Protein AF-A0A2N2TW89-F1 (afdb_monomer_lite)

Secondary structure (DSSP, 8-state):
--HHHHHHHHHHHHHHHHHHSPPP--TTGGGGGS--HHHHHHHHHHTT---------HHHHHHHHHHHHHHT--HHHHHHHHHHHHHT-

Structure (mmCIF, N/CA/C/O backbone):
data_AF-A0A2N2TW89-F1
#
_entry.id   AF-A0A2N2TW89-F1
#
loop_
_atom_site.group_PDB
_atom_site.id
_atom_site.type_symbol
_atom_site.label_atom_id
_atom_site.label_alt_id
_atom_site.label_comp_id
_atom_site.label_asym_id
_atom_site.label_entity_id
_atom_site.label_seq_id
_atom_site.pdbx_PDB_ins_code
_atom_site.Cartn_x
_atom_site.Cartn_y
_atom_site.Cartn_z
_atom_site.occupancy
_atom_site.B_iso_or_equiv
_atom_site.auth_seq_id
_atom_site.auth_comp_id
_atom_site.auth_asym_id
_atom_site.auth_atom_id
_atom_site.pdbx_PDB_model_num
ATOM 1 N N . MET A 1 1 ? -8.108 1.452 69.341 1.00 60.66 1 MET A N 1
ATOM 2 C CA . MET A 1 1 ? -7.313 2.471 68.613 1.00 60.66 1 MET A CA 1
ATOM 3 C C . MET A 1 1 ? -8.020 3.812 68.704 1.00 60.66 1 MET A C 1
ATOM 5 O O . MET A 1 1 ? -9.247 3.822 68.689 1.00 60.66 1 MET A O 1
ATOM 9 N N . LYS A 1 2 ? -7.289 4.924 68.836 1.00 86.31 2 LYS A N 1
ATOM 10 C CA . LYS A 1 2 ? -7.897 6.261 68.929 1.00 86.31 2 LYS A CA 1
ATOM 11 C C . LYS A 1 2 ? -8.342 6.723 67.534 1.00 86.31 2 LYS A C 1
ATOM 13 O O . LYS A 1 2 ? -7.714 6.371 66.538 1.00 86.31 2 LYS A O 1
ATOM 18 N N . LYS A 1 3 ? -9.420 7.513 67.444 1.00 80.19 3 LYS A N 1
ATOM 19 C CA . LYS A 1 3 ? -9.952 8.023 66.157 1.00 80.19 3 LYS A CA 1
ATOM 20 C C . LYS A 1 3 ? -8.896 8.787 65.348 1.00 80.19 3 LYS A C 1
ATOM 22 O O . LYS A 1 3 ? -8.830 8.639 64.134 1.00 80.19 3 LYS A O 1
ATOM 27 N N . THR A 1 4 ? -8.016 9.505 66.037 1.00 83.50 4 THR A N 1
ATOM 28 C CA . THR A 1 4 ? -6.886 10.238 65.452 1.00 83.50 4 THR A CA 1
ATOM 29 C C . THR A 1 4 ? -5.894 9.334 64.722 1.00 83.50 4 THR A C 1
ATOM 31 O O . THR A 1 4 ? -5.328 9.724 63.706 1.00 83.50 4 THR A O 1
ATOM 34 N N . ASP A 1 5 ? -5.690 8.112 65.214 1.00 84.12 5 ASP A N 1
ATOM 35 C CA . ASP A 1 5 ? -4.741 7.169 64.615 1.00 84.12 5 ASP A CA 1
ATOM 36 C C . ASP A 1 5 ? -5.308 6.593 63.315 1.00 84.12 5 ASP A C 1
ATOM 38 O O . ASP A 1 5 ? -4.585 6.422 62.334 1.00 84.12 5 ASP A O 1
ATOM 42 N N . LEU A 1 6 ? -6.627 6.374 63.269 1.00 87.06 6 LEU A N 1
ATOM 43 C CA . LEU A 1 6 ? -7.328 5.958 62.054 1.00 87.06 6 LEU A CA 1
ATOM 44 C C . LEU A 1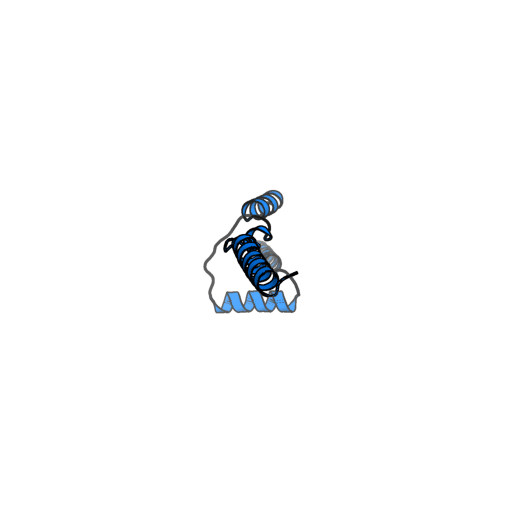 6 ? -7.228 7.006 60.942 1.00 87.06 6 LEU A C 1
ATOM 46 O O . LEU A 1 6 ? -7.060 6.642 59.780 1.00 87.06 6 LEU A O 1
ATOM 50 N N . GLU A 1 7 ? -7.316 8.292 61.273 1.00 88.50 7 GLU A N 1
ATOM 51 C CA . GLU A 1 7 ? -7.203 9.369 60.284 1.00 88.50 7 GLU A CA 1
ATOM 52 C C . GLU A 1 7 ? -5.782 9.503 59.733 1.00 88.50 7 GLU A C 1
ATOM 54 O O . GLU A 1 7 ? -5.605 9.603 58.518 1.00 88.50 7 GLU A O 1
ATOM 59 N N . LYS A 1 8 ? -4.761 9.374 60.589 1.00 86.88 8 LYS A N 1
ATOM 60 C CA . LYS A 1 8 ? -3.356 9.331 60.153 1.00 86.88 8 LYS A CA 1
ATOM 61 C C . LYS A 1 8 ? -3.088 8.161 59.206 1.00 86.88 8 LYS A C 1
ATOM 63 O O . LYS A 1 8 ? -2.468 8.338 58.158 1.00 86.88 8 LYS A O 1
ATOM 68 N N . LEU A 1 9 ? -3.604 6.974 59.531 1.00 88.81 9 LEU A N 1
ATOM 69 C CA . LEU A 1 9 ? -3.470 5.787 58.682 1.00 88.81 9 LEU A CA 1
ATOM 70 C C . LEU A 1 9 ? -4.187 5.946 57.334 1.00 88.81 9 LEU A C 1
ATOM 72 O O . LEU A 1 9 ? -3.699 5.449 56.319 1.00 88.81 9 LEU A O 1
ATOM 76 N N . LYS A 1 10 ? -5.328 6.646 57.295 1.00 87.00 10 LYS A N 1
ATOM 77 C CA . LYS A 1 10 ? -6.016 6.970 56.036 1.00 87.00 10 LYS A CA 1
ATOM 78 C C . LYS A 1 10 ? -5.187 7.923 55.175 1.00 87.00 10 LYS A C 1
ATOM 80 O O . LYS A 1 10 ? -5.032 7.651 53.988 1.00 87.00 10 LYS A O 1
ATOM 85 N N . GLY A 1 11 ? -4.614 8.971 55.771 1.00 87.25 11 GLY A N 1
ATOM 86 C CA . GLY A 1 11 ? -3.726 9.901 55.068 1.00 87.25 11 GLY A CA 1
ATOM 87 C C . GLY A 1 11 ? -2.521 9.191 54.446 1.00 87.25 11 GLY A C 1
ATOM 88 O O . GLY A 1 11 ? -2.264 9.335 53.254 1.00 87.25 11 GLY A O 1
ATOM 89 N N . LEU A 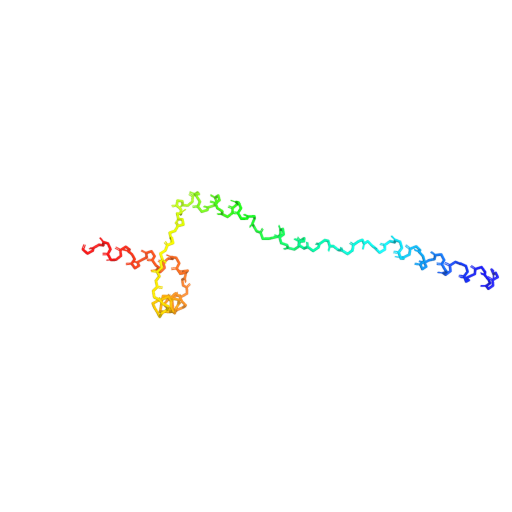1 12 ? -1.861 8.322 55.217 1.00 88.12 12 LEU A N 1
ATOM 90 C CA . LEU A 1 12 ? -0.735 7.507 54.744 1.00 88.12 12 LEU A CA 1
ATOM 91 C C . LEU A 1 12 ? -1.112 6.580 53.576 1.00 88.12 12 LEU A C 1
ATOM 93 O O . LEU A 1 12 ? -0.333 6.420 52.638 1.00 88.12 12 LEU A O 1
ATOM 97 N N . LYS A 1 13 ? -2.314 5.987 53.589 1.00 86.50 13 LYS A N 1
ATOM 98 C CA . LYS A 1 13 ? -2.792 5.145 52.476 1.00 86.50 13 LYS A CA 1
ATOM 99 C C . LYS A 1 13 ? -3.032 5.939 51.195 1.00 86.50 13 LYS A C 1
ATOM 101 O O . LYS A 1 13 ? -2.773 5.417 50.114 1.00 86.50 13 LYS A O 1
ATOM 106 N N . ILE A 1 14 ? -3.548 7.161 51.302 1.00 85.94 14 ILE A N 1
ATOM 107 C CA . ILE A 1 14 ? -3.791 8.026 50.141 1.00 85.94 14 ILE A CA 1
ATOM 108 C C . ILE A 1 14 ? -2.455 8.449 49.526 1.00 85.94 14 ILE A C 1
ATOM 110 O O . ILE A 1 14 ? -2.258 8.263 48.329 1.00 85.94 14 ILE A O 1
ATOM 114 N N . ASP A 1 15 ? -1.513 8.913 50.349 1.00 84.88 15 ASP A N 1
ATOM 115 C CA . ASP A 1 15 ? -0.176 9.320 49.903 1.00 84.88 15 ASP A CA 1
ATOM 116 C C . ASP A 1 15 ? 0.592 8.157 49.246 1.00 84.88 15 ASP A C 1
ATOM 118 O O . ASP A 1 15 ? 1.175 8.301 48.171 1.00 84.88 15 ASP A O 1
ATOM 122 N N . SER A 1 16 ? 0.502 6.955 49.826 1.00 83.12 16 SER A N 1
ATOM 123 C CA . SER A 1 16 ? 1.079 5.741 49.239 1.00 83.12 16 SER A CA 1
ATOM 124 C C . SER A 1 16 ? 0.474 5.402 47.870 1.00 83.12 16 SER A C 1
ATOM 126 O O . SER A 1 16 ? 1.218 5.086 46.942 1.00 83.12 16 SER A O 1
ATOM 128 N N . ARG A 1 17 ? -0.853 5.525 47.705 1.00 79.44 17 ARG A N 1
ATOM 129 C CA . ARG A 1 17 ? -1.525 5.307 46.411 1.00 79.44 17 ARG A CA 1
ATOM 130 C C . ARG A 1 17 ? -1.140 6.350 45.368 1.00 79.44 17 ARG A C 1
ATOM 132 O O . ARG A 1 17 ? -0.966 5.991 44.211 1.00 79.44 17 ARG A O 1
ATOM 139 N N . MET A 1 18 ? -0.985 7.612 45.762 1.00 78.38 18 MET A N 1
ATOM 140 C CA . MET A 1 18 ? -0.562 8.677 44.848 1.00 78.38 18 MET A CA 1
ATOM 141 C C . MET A 1 18 ? 0.878 8.475 44.369 1.00 78.38 18 MET A C 1
ATOM 143 O O . MET A 1 18 ? 1.160 8.683 43.195 1.00 78.38 18 MET A O 1
ATOM 147 N N . LYS A 1 19 ? 1.776 8.002 45.241 1.00 74.62 19 LYS A N 1
ATOM 148 C CA . LYS A 1 19 ? 3.166 7.671 44.880 1.00 74.62 19 LYS A CA 1
ATOM 149 C C . LYS A 1 19 ? 3.284 6.403 44.027 1.00 74.62 19 LYS A C 1
ATOM 151 O O . LYS A 1 19 ? 4.210 6.293 43.232 1.00 74.62 19 LYS A O 1
ATOM 156 N N . GLN A 1 20 ? 2.361 5.452 44.193 1.00 67.62 20 GLN A N 1
ATOM 157 C CA . GLN A 1 20 ? 2.286 4.215 43.402 1.00 67.62 20 GLN A CA 1
ATOM 158 C C . GLN A 1 20 ? 1.497 4.348 42.098 1.00 67.62 20 GLN A C 1
ATOM 160 O O . GLN A 1 20 ? 1.502 3.405 41.305 1.00 67.62 20 GLN A O 1
ATOM 165 N N . ALA A 1 21 ? 0.820 5.474 41.857 1.00 63.59 21 ALA A N 1
ATOM 166 C CA . ALA A 1 21 ? 0.226 5.762 40.562 1.00 63.59 21 ALA A CA 1
ATOM 167 C C . ALA A 1 21 ? 1.368 5.918 39.548 1.00 63.59 21 ALA A C 1
ATOM 169 O O . ALA A 1 21 ? 1.945 6.992 39.384 1.00 63.59 21 ALA A O 1
ATOM 170 N N . GLY A 1 22 ? 1.754 4.788 38.950 1.00 63.00 22 GLY A N 1
ATOM 171 C CA . GLY A 1 22 ? 2.833 4.688 37.986 1.00 63.00 22 GLY A CA 1
ATOM 172 C C . GLY A 1 22 ? 2.661 5.718 36.880 1.00 63.00 22 GLY A C 1
ATOM 173 O O . GLY A 1 22 ? 1.542 6.081 36.515 1.00 63.00 22 GLY A O 1
ATOM 174 N N . THR A 1 23 ? 3.788 6.197 36.365 1.00 65.00 23 THR A N 1
ATOM 175 C CA . THR A 1 23 ? 3.834 7.144 35.256 1.00 65.00 23 THR A CA 1
ATOM 176 C C . THR A 1 23 ? 2.880 6.662 34.156 1.0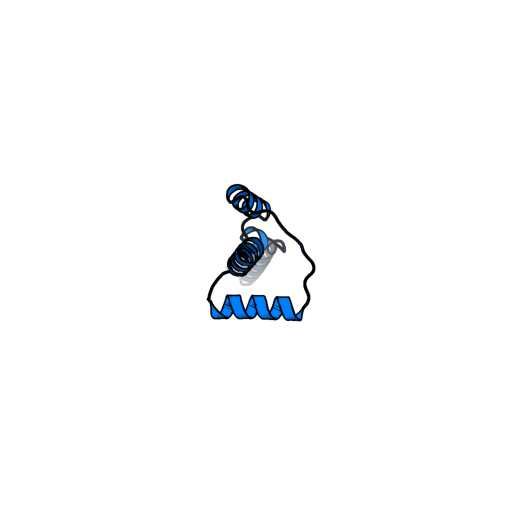0 65.00 23 THR A C 1
ATOM 178 O O . THR A 1 23 ? 3.057 5.533 33.686 1.00 65.00 23 THR A O 1
ATOM 181 N N . PRO A 1 24 ? 1.855 7.446 33.763 1.00 66.00 24 PRO A N 1
ATOM 182 C CA . PRO A 1 24 ? 0.948 7.036 32.701 1.00 66.00 24 PRO A CA 1
ATOM 183 C C . PRO A 1 24 ? 1.786 6.680 31.474 1.00 66.00 24 PRO A C 1
ATOM 185 O O . PRO A 1 24 ? 2.730 7.399 31.131 1.00 66.00 24 PRO A O 1
ATOM 188 N N . GLY A 1 25 ? 1.500 5.509 30.897 1.00 61.69 25 GLY A N 1
ATOM 189 C CA . GLY A 1 25 ? 2.312 4.893 29.853 1.00 61.69 25 GLY A CA 1
ATOM 190 C C . GLY A 1 25 ? 2.733 5.906 28.792 1.00 61.69 25 GLY A C 1
ATOM 191 O O . GLY A 1 25 ? 1.924 6.708 28.325 1.00 61.69 25 GLY A O 1
ATOM 192 N N . ARG A 1 26 ? 4.024 5.891 28.440 1.00 62.56 26 ARG A N 1
ATOM 193 C CA . ARG A 1 26 ? 4.607 6.832 27.478 1.00 62.56 26 ARG A CA 1
ATOM 194 C C . ARG A 1 26 ? 3.783 6.816 26.189 1.00 62.56 26 ARG A C 1
ATOM 196 O O . ARG A 1 26 ? 3.530 5.752 25.620 1.00 62.56 26 ARG A O 1
ATOM 203 N N . PHE A 1 27 ? 3.387 8.002 25.737 1.00 62.28 27 PHE A N 1
ATOM 204 C CA . PHE A 1 27 ? 2.706 8.201 24.462 1.00 62.28 27 PHE A CA 1
ATOM 205 C C . PHE A 1 27 ? 3.495 7.473 23.355 1.00 62.28 27 PHE A C 1
ATOM 207 O O . PHE A 1 27 ? 4.686 7.728 23.181 1.00 62.28 27 PHE A O 1
ATOM 214 N N . GLY A 1 28 ? 2.868 6.510 22.669 1.00 60.22 28 GLY A N 1
ATOM 215 C CA . GLY A 1 28 ? 3.506 5.709 21.613 1.00 60.22 28 GLY A CA 1
ATOM 216 C C . GLY A 1 28 ? 3.867 4.257 21.960 1.00 60.22 28 GLY A C 1
ATOM 217 O O . GLY A 1 28 ? 4.280 3.530 21.063 1.00 60.22 28 GLY A O 1
ATOM 218 N N . ALA A 1 29 ? 3.658 3.774 23.191 1.00 59.31 29 ALA A N 1
ATOM 219 C CA . ALA A 1 29 ? 3.878 2.353 23.517 1.00 59.31 29 ALA A CA 1
ATOM 220 C C . ALA A 1 29 ? 2.991 1.396 22.685 1.00 59.31 29 ALA A C 1
ATOM 222 O O . ALA A 1 29 ? 3.419 0.303 22.325 1.00 59.31 29 ALA A O 1
ATOM 223 N N . ALA A 1 30 ? 1.795 1.844 22.291 1.00 56.50 30 ALA A N 1
ATOM 224 C CA . ALA A 1 30 ? 0.911 1.112 21.381 1.00 56.50 30 ALA A CA 1
ATOM 225 C C . ALA A 1 30 ? 1.393 1.096 19.913 1.00 56.50 30 ALA A C 1
ATOM 227 O O . ALA A 1 30 ? 0.883 0.315 19.122 1.00 56.50 30 ALA A O 1
ATOM 228 N N . ALA A 1 31 ? 2.379 1.917 19.530 1.00 55.38 31 ALA A N 1
ATOM 229 C CA . ALA A 1 31 ? 2.966 1.886 18.185 1.00 55.38 31 ALA A CA 1
ATOM 230 C C . ALA A 1 31 ? 4.030 0.782 18.022 1.00 55.38 31 ALA A C 1
ATOM 232 O O . ALA A 1 31 ? 4.463 0.513 16.905 1.00 55.38 31 ALA A O 1
ATOM 233 N N . ALA A 1 32 ? 4.445 0.136 19.118 1.00 53.91 32 ALA A N 1
ATOM 234 C CA . ALA A 1 32 ? 5.397 -0.975 19.103 1.00 53.91 32 ALA A CA 1
ATOM 235 C C . ALA A 1 32 ? 4.749 -2.340 18.785 1.00 53.91 32 ALA A C 1
ATOM 237 O O . ALA A 1 32 ? 5.471 -3.312 18.591 1.00 53.91 32 ALA A O 1
ATOM 238 N N . SER A 1 33 ? 3.413 -2.429 18.724 1.00 54.41 33 SER A N 1
ATOM 239 C CA . SER A 1 33 ? 2.685 -3.650 18.335 1.00 54.41 33 SER A CA 1
ATOM 240 C C . SER A 1 33 ? 2.415 -3.752 16.829 1.00 54.41 33 SER A C 1
ATOM 242 O O . SER A 1 33 ? 1.989 -4.802 16.350 1.00 54.41 33 SER A O 1
ATOM 244 N N . ALA A 1 34 ? 2.683 -2.690 16.065 1.00 60.06 34 ALA A N 1
ATOM 245 C CA . ALA A 1 34 ? 2.751 -2.771 14.616 1.00 60.06 34 ALA A CA 1
ATOM 246 C C . ALA A 1 34 ? 4.115 -3.361 14.242 1.00 60.06 34 ALA A C 1
ATOM 248 O O . ALA A 1 34 ? 5.140 -2.811 14.648 1.00 60.06 34 ALA A O 1
ATOM 249 N N . VAL A 1 35 ? 4.120 -4.468 13.486 1.00 61.22 35 VAL A N 1
ATOM 250 C CA . VAL A 1 35 ? 5.317 -5.057 12.857 1.00 61.22 35 VAL A CA 1
ATOM 251 C C . VAL A 1 35 ? 6.249 -3.928 12.441 1.00 61.22 35 VAL A C 1
ATOM 253 O O . VAL A 1 35 ? 5.845 -3.024 11.702 1.00 61.22 35 VAL A O 1
ATOM 256 N N . GLY A 1 36 ? 7.469 -3.924 12.980 1.00 72.00 36 GLY A N 1
ATOM 257 C CA . GLY A 1 36 ? 8.369 -2.801 12.784 1.00 72.00 36 GLY A CA 1
ATOM 258 C C . GLY A 1 36 ? 8.524 -2.535 11.288 1.00 72.00 36 GLY A C 1
ATOM 259 O O . GLY A 1 36 ? 8.762 -3.460 10.516 1.00 72.00 36 GLY A O 1
ATOM 260 N N . ARG A 1 37 ? 8.442 -1.272 10.850 1.00 76.56 37 ARG A N 1
ATOM 261 C CA . ARG A 1 37 ? 8.624 -0.870 9.431 1.00 76.56 37 ARG A CA 1
ATOM 262 C C . ARG A 1 37 ? 9.890 -1.454 8.777 1.00 76.56 37 ARG A C 1
ATOM 264 O O . ARG A 1 37 ? 10.043 -1.439 7.559 1.00 76.56 37 ARG A O 1
ATOM 271 N N . ARG A 1 38 ? 10.857 -1.899 9.582 1.00 77.25 38 ARG A N 1
ATOM 272 C CA . ARG A 1 38 ? 12.042 -2.644 9.146 1.00 77.25 38 ARG A CA 1
ATOM 273 C C . ARG A 1 38 ? 11.716 -4.093 8.773 1.00 77.25 38 ARG A C 1
ATOM 275 O O . ARG A 1 38 ? 12.067 -4.496 7.675 1.00 77.25 38 ARG A O 1
ATOM 282 N N . GLU A 1 39 ? 11.018 -4.817 9.639 1.00 77.44 39 GLU A N 1
ATOM 283 C CA . GLU A 1 39 ? 10.592 -6.202 9.412 1.00 77.44 39 GLU A CA 1
ATOM 284 C C . GLU A 1 39 ? 9.651 -6.307 8.209 1.00 77.44 39 GLU A C 1
ATOM 286 O O . GLU A 1 39 ? 9.770 -7.231 7.412 1.00 77.44 39 GLU A O 1
ATOM 291 N N . GLN A 1 40 ? 8.762 -5.327 8.019 1.00 76.00 40 GLN A N 1
ATOM 292 C CA . GLN A 1 40 ? 7.896 -5.273 6.839 1.00 76.00 40 GLN A CA 1
ATOM 293 C C . GLN A 1 40 ? 8.706 -5.141 5.540 1.00 76.00 40 GLN A C 1
ATOM 295 O O . GLN A 1 40 ? 8.512 -5.9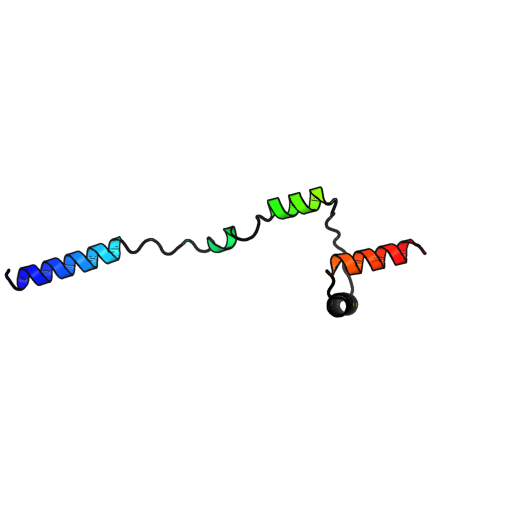21 4.614 1.00 76.00 40 GLN A O 1
ATOM 300 N N . ARG A 1 41 ? 9.685 -4.227 5.503 1.00 76.56 41 ARG A N 1
ATOM 301 C CA . ARG A 1 41 ? 10.582 -4.071 4.346 1.00 76.56 41 ARG A CA 1
ATOM 302 C C . ARG A 1 41 ? 11.459 -5.298 4.109 1.00 76.56 41 ARG A C 1
ATOM 304 O O . ARG A 1 41 ? 11.812 -5.576 2.971 1.00 76.56 41 ARG A O 1
ATOM 311 N N . GLU A 1 42 ? 11.851 -6.008 5.161 1.00 79.06 42 GLU A N 1
ATOM 312 C CA . GLU A 1 42 ? 12.637 -7.238 5.040 1.00 79.06 42 GLU A CA 1
ATOM 313 C C . GLU A 1 42 ? 11.806 -8.377 4.439 1.00 79.06 42 GLU A C 1
ATOM 315 O O . GLU A 1 42 ? 12.277 -9.053 3.527 1.00 79.06 42 GLU A O 1
ATOM 320 N N . ARG A 1 43 ? 10.538 -8.513 4.850 1.00 78.12 43 ARG A N 1
ATOM 321 C CA . ARG A 1 43 ? 9.577 -9.436 4.224 1.00 78.12 43 ARG A CA 1
ATOM 322 C C . ARG A 1 43 ? 9.326 -9.084 2.760 1.00 78.12 43 ARG A C 1
ATOM 324 O O . ARG A 1 43 ? 9.373 -9.963 1.910 1.00 78.12 43 ARG A O 1
ATOM 331 N N . GLU A 1 44 ? 9.120 -7.807 2.450 1.00 82.31 44 GLU A N 1
ATOM 332 C CA . GLU A 1 44 ? 8.938 -7.340 1.070 1.00 82.31 44 GLU A CA 1
ATOM 333 C C . GLU A 1 44 ? 10.173 -7.624 0.205 1.00 82.31 44 GLU A C 1
ATOM 335 O O . GLU A 1 44 ? 10.036 -8.125 -0.908 1.00 82.31 44 GLU A O 1
ATOM 340 N N . ARG A 1 45 ? 11.385 -7.397 0.733 1.00 75.62 45 ARG A N 1
ATOM 341 C CA . ARG A 1 45 ? 12.637 -7.749 0.044 1.00 75.62 45 ARG A CA 1
ATOM 342 C C . ARG A 1 45 ? 12.787 -9.249 -0.168 1.00 75.62 45 ARG A C 1
ATOM 344 O O . ARG A 1 45 ? 13.216 -9.648 -1.245 1.00 75.62 45 ARG A O 1
ATOM 351 N N . ALA A 1 46 ? 12.430 -10.070 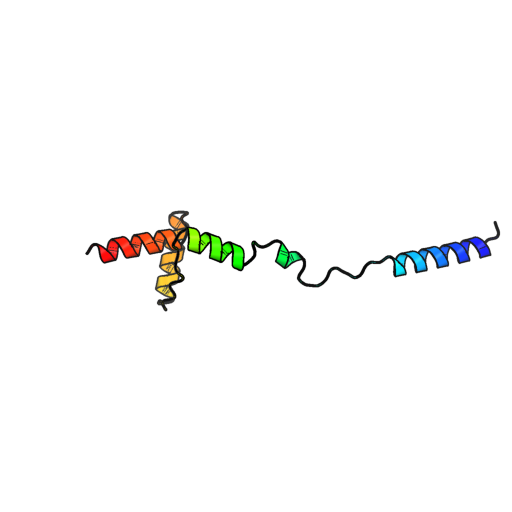0.820 1.00 78.69 46 ALA A N 1
ATOM 352 C CA . ALA A 1 46 ? 12.437 -11.525 0.676 1.00 78.69 46 ALA A CA 1
ATOM 353 C C . ALA A 1 46 ? 11.467 -11.993 -0.423 1.00 78.69 46 ALA A C 1
ATOM 355 O O . ALA A 1 46 ? 11.745 -12.964 -1.119 1.00 78.69 46 ALA A O 1
ATOM 356 N N . LEU A 1 47 ? 10.366 -11.262 -0.620 1.00 79.31 47 LEU A N 1
ATOM 357 C CA . LEU A 1 47 ? 9.394 -11.479 -1.693 1.00 79.31 47 LEU A CA 1
ATOM 358 C C . LEU A 1 47 ? 9.788 -10.813 -3.029 1.00 79.31 47 LEU A C 1
ATOM 360 O O . LEU A 1 47 ? 9.030 -10.895 -3.992 1.00 79.31 47 LEU A O 1
ATOM 364 N N . GLY A 1 48 ? 10.945 -10.143 -3.106 1.00 86.06 48 GLY A N 1
ATOM 365 C CA . GLY A 1 48 ? 11.406 -9.437 -4.307 1.00 86.06 48 GLY A CA 1
ATOM 366 C C . GLY A 1 48 ? 10.580 -8.197 -4.673 1.00 86.06 48 GLY A C 1
ATOM 367 O O . GLY A 1 48 ? 10.682 -7.703 -5.795 1.00 86.06 48 GLY A O 1
ATOM 368 N N . LEU A 1 49 ? 9.755 -7.690 -3.753 1.00 84.38 49 LEU A N 1
ATOM 369 C CA . LEU A 1 49 ? 8.909 -6.524 -3.984 1.00 84.38 49 LEU A CA 1
ATOM 370 C C . LEU A 1 49 ? 9.750 -5.245 -3.940 1.00 84.38 49 LEU A C 1
ATOM 372 O O . LEU A 1 49 ? 10.502 -4.994 -2.995 1.00 84.38 49 LEU A O 1
ATOM 376 N N . VAL A 1 50 ? 9.602 -4.418 -4.974 1.00 85.69 50 VAL A N 1
ATOM 377 C CA . VAL A 1 50 ? 10.273 -3.121 -5.094 1.00 85.69 50 VAL A CA 1
ATOM 378 C C . VAL A 1 50 ? 9.222 -2.017 -4.983 1.00 85.69 50 VAL A C 1
ATOM 380 O O . VAL A 1 50 ? 8.205 -2.084 -5.677 1.00 85.69 50 VAL A O 1
ATOM 383 N N . PRO A 1 51 ? 9.435 -0.983 -4.148 1.00 85.69 51 PRO A N 1
ATOM 384 C CA . PRO A 1 51 ? 8.528 0.154 -4.091 1.00 85.69 51 PRO A CA 1
ATOM 385 C C . PRO A 1 51 ? 8.569 0.916 -5.420 1.00 85.69 51 PRO A C 1
ATOM 387 O O . PRO A 1 51 ? 9.593 1.487 -5.791 1.00 85.69 51 PRO A O 1
ATOM 390 N N . PHE A 1 52 ? 7.441 0.937 -6.126 1.00 85.19 52 PHE A N 1
ATOM 391 C CA . PHE A 1 52 ? 7.299 1.590 -7.423 1.00 85.19 52 PHE A CA 1
ATOM 392 C C . PHE A 1 52 ? 6.298 2.742 -7.319 1.00 85.19 52 PHE A C 1
ATOM 394 O O . PHE A 1 52 ? 5.085 2.537 -7.306 1.00 85.19 52 PHE A O 1
ATOM 401 N N . ALA A 1 53 ? 6.812 3.965 -7.192 1.00 87.69 53 ALA A N 1
ATOM 402 C CA . ALA A 1 53 ? 5.990 5.162 -7.065 1.00 87.69 53 ALA A CA 1
ATOM 403 C C . ALA A 1 53 ? 5.801 5.826 -8.433 1.00 87.69 53 ALA A C 1
ATOM 405 O O . ALA A 1 53 ? 6.742 6.388 -8.993 1.00 87.69 53 ALA A O 1
ATOM 406 N N . VAL A 1 54 ? 4.569 5.803 -8.942 1.00 90.00 54 VAL A N 1
ATOM 407 C CA . VAL A 1 54 ? 4.160 6.534 -10.148 1.00 90.00 54 VAL A CA 1
ATOM 408 C C . VAL A 1 54 ? 2.973 7.420 -9.808 1.00 90.00 54 VAL A C 1
ATOM 410 O O . VAL A 1 54 ? 2.082 7.026 -9.055 1.00 90.00 54 VAL A O 1
ATOM 413 N N . LYS A 1 55 ? 2.969 8.638 -10.350 1.00 94.50 55 LYS A N 1
ATOM 414 C CA . LYS A 1 55 ? 1.819 9.536 -10.248 1.00 94.50 55 LYS A CA 1
ATOM 415 C C . LYS A 1 55 ? 0.778 9.100 -11.272 1.00 94.50 55 LYS A C 1
ATOM 417 O O . LYS A 1 55 ? 1.071 9.069 -12.462 1.00 94.50 55 LYS A O 1
ATOM 422 N N . LEU A 1 56 ? -0.411 8.769 -10.791 1.00 92.12 56 LEU A N 1
ATOM 423 C CA . LEU A 1 56 ? -1.562 8.407 -11.607 1.00 92.12 56 LEU A CA 1
ATOM 424 C C . LEU A 1 56 ? -2.659 9.450 -11.423 1.00 92.12 56 LEU A C 1
ATOM 426 O O . LEU A 1 56 ? -2.689 10.155 -10.411 1.00 92.12 56 LEU A O 1
ATOM 430 N N . ASP A 1 57 ? -3.552 9.521 -12.401 1.00 95.56 57 ASP A N 1
ATOM 431 C CA . ASP A 1 57 ? -4.766 10.316 -12.289 1.00 95.56 57 ASP A CA 1
ATOM 432 C C . ASP A 1 57 ? -5.652 9.827 -11.123 1.00 95.56 57 ASP A C 1
ATOM 434 O O . ASP A 1 57 ? -5.699 8.632 -10.811 1.00 95.56 57 ASP A O 1
ATOM 438 N N . GLY A 1 58 ? -6.343 10.757 -10.458 1.00 94.94 58 GLY A N 1
ATOM 439 C CA . GLY A 1 58 ? -7.162 10.457 -9.283 1.00 94.94 58 GLY A CA 1
ATOM 440 C C . GLY A 1 58 ? -8.356 9.549 -9.584 1.00 94.94 58 GLY A C 1
ATOM 441 O O . GLY A 1 58 ? -8.656 8.653 -8.791 1.00 94.94 58 GLY A O 1
ATOM 442 N N . GLU A 1 59 ? -9.001 9.725 -10.738 1.00 96.56 59 GLU A N 1
ATOM 443 C CA . GLU A 1 59 ? -10.121 8.886 -11.168 1.00 96.56 59 GLU A CA 1
ATOM 444 C C . GLU A 1 59 ? -9.642 7.473 -11.496 1.00 96.56 59 GLU A C 1
ATOM 446 O O . GLU A 1 59 ? -10.283 6.490 -11.119 1.00 96.56 59 GLU A O 1
ATOM 451 N N . LEU A 1 60 ? -8.466 7.353 -12.120 1.00 94.88 60 LEU A N 1
ATOM 452 C CA . LEU A 1 60 ? -7.854 6.055 -12.403 1.00 94.88 60 LEU A CA 1
ATOM 453 C C . LEU A 1 60 ? -7.553 5.283 -11.110 1.00 94.88 60 LEU A C 1
ATOM 455 O O . LEU A 1 60 ? -7.833 4.088 -11.018 1.00 94.88 60 LEU A O 1
ATOM 459 N N . VAL A 1 61 ? -7.034 5.957 -10.079 1.00 95.06 61 VAL A N 1
ATOM 460 C CA . VAL A 1 61 ? -6.803 5.331 -8.767 1.00 95.06 61 VAL A CA 1
ATOM 461 C C . VAL A 1 61 ? -8.119 4.876 -8.130 1.00 95.06 61 VAL A C 1
ATOM 463 O O . VAL A 1 61 ? -8.164 3.795 -7.538 1.00 95.06 61 VAL A O 1
ATOM 466 N N . ALA A 1 62 ? -9.196 5.657 -8.261 1.00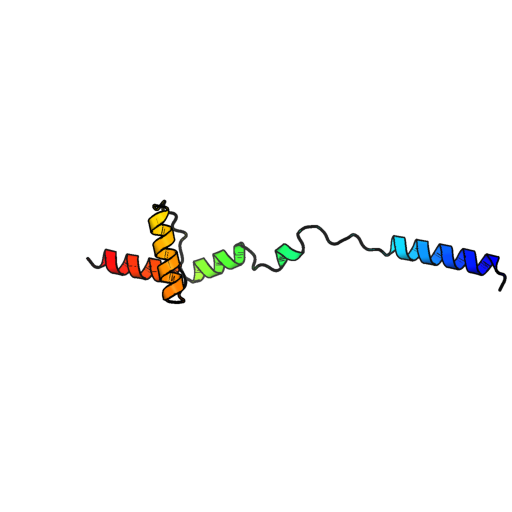 96.56 62 ALA A N 1
ATOM 467 C CA . ALA A 1 62 ? -10.513 5.268 -7.763 1.00 96.56 62 ALA A CA 1
ATOM 468 C C . ALA A 1 62 ? -11.040 4.008 -8.470 1.00 96.56 62 ALA A C 1
ATOM 470 O O . ALA A 1 62 ? -11.488 3.076 -7.802 1.00 96.56 62 ALA A O 1
ATOM 471 N N . GLN A 1 63 ? -10.899 3.925 -9.795 1.00 95.69 63 GLN A N 1
ATOM 472 C CA . GLN A 1 63 ? -11.287 2.743 -10.571 1.00 95.69 63 GLN A CA 1
ATOM 473 C C . GLN A 1 63 ? -10.475 1.498 -10.190 1.00 95.69 63 GLN A C 1
ATOM 475 O O . GLN A 1 63 ? -11.039 0.413 -10.047 1.00 95.69 63 GLN A O 1
ATOM 480 N N . LEU A 1 64 ? -9.160 1.635 -9.984 1.00 95.19 64 LEU A N 1
ATOM 481 C CA . LEU A 1 64 ? -8.308 0.525 -9.541 1.00 95.19 64 LEU A CA 1
ATOM 482 C C . LEU A 1 64 ? -8.724 0.003 -8.162 1.00 95.19 64 LEU A C 1
ATOM 484 O O . LEU A 1 64 ? -8.773 -1.209 -7.956 1.00 95.19 64 LEU A O 1
ATOM 488 N N . ARG A 1 65 ? -9.064 0.906 -7.234 1.00 95.38 65 ARG A N 1
ATOM 489 C CA . ARG A 1 65 ? -9.569 0.539 -5.903 1.00 95.38 65 ARG A CA 1
ATOM 490 C C . ARG A 1 65 ? -10.913 -0.167 -5.984 1.00 95.38 65 ARG A C 1
ATOM 492 O O . ARG A 1 65 ? -11.047 -1.228 -5.388 1.00 95.38 65 ARG A O 1
ATOM 499 N N . GLN A 1 66 ? -11.859 0.373 -6.753 1.00 96.62 66 GLN A N 1
ATOM 500 C CA . GLN A 1 66 ? -13.164 -0.256 -6.952 1.00 96.62 66 GLN A CA 1
ATOM 501 C C . GLN A 1 66 ? -13.000 -1.674 -7.503 1.00 96.62 66 GLN A C 1
ATOM 503 O O . GLN A 1 66 ? -13.539 -2.623 -6.951 1.00 96.62 66 GLN A O 1
ATOM 508 N N . ARG A 1 67 ? -12.155 -1.838 -8.523 1.00 95.94 67 ARG A N 1
ATOM 509 C CA . ARG A 1 67 ? -11.881 -3.140 -9.132 1.00 95.94 67 ARG A CA 1
ATOM 510 C C . ARG A 1 67 ? -11.225 -4.132 -8.170 1.00 95.94 67 ARG A C 1
ATOM 512 O O . ARG A 1 67 ? -11.484 -5.327 -8.280 1.00 95.94 67 ARG A O 1
ATOM 519 N N . ALA A 1 68 ? -10.376 -3.661 -7.258 1.00 96.19 68 ALA A N 1
ATOM 520 C CA . ALA A 1 68 ? -9.813 -4.489 -6.194 1.00 96.19 68 ALA A CA 1
ATOM 521 C C . ALA A 1 68 ? -10.890 -4.925 -5.192 1.00 96.19 68 ALA A C 1
ATOM 523 O O . ALA A 1 68 ? -10.975 -6.107 -4.864 1.00 96.19 68 ALA A O 1
ATOM 524 N N . THR A 1 69 ? -11.773 -4.006 -4.790 1.00 95.69 69 THR A N 1
ATOM 525 C CA . THR A 1 69 ? -12.922 -4.309 -3.926 1.00 95.69 69 THR A CA 1
ATOM 526 C C . THR A 1 69 ? -13.877 -5.312 -4.569 1.00 95.69 69 THR A C 1
ATOM 528 O O . THR A 1 69 ? -14.233 -6.292 -3.923 1.00 95.69 69 THR A O 1
ATOM 531 N N . ASP A 1 70 ? -14.228 -5.127 -5.843 1.00 94.88 70 ASP A N 1
ATOM 532 C CA . ASP A 1 70 ? -15.145 -6.012 -6.572 1.00 94.88 70 ASP A CA 1
ATOM 533 C C . ASP A 1 70 ? -14.599 -7.445 -6.697 1.00 94.88 70 ASP A C 1
ATOM 535 O O . ASP A 1 70 ? -15.363 -8.408 -6.738 1.00 94.88 70 ASP A O 1
ATOM 539 N N . ARG A 1 71 ? -13.270 -7.598 -6.752 1.00 92.81 71 ARG A N 1
ATOM 540 C CA . ARG A 1 71 ? -12.585 -8.899 -6.818 1.00 92.81 71 ARG A CA 1
ATOM 541 C C . ARG A 1 71 ? -12.272 -9.499 -5.450 1.00 92.81 71 ARG A C 1
ATOM 543 O O . ARG A 1 71 ? -11.946 -10.679 -5.379 1.00 92.81 71 ARG A O 1
ATOM 550 N N . GLY A 1 72 ? -12.339 -8.704 -4.383 1.00 92.81 72 GLY A N 1
ATOM 551 C CA . GLY A 1 72 ? -11.856 -9.099 -3.059 1.00 92.81 72 GLY A CA 1
ATOM 552 C C . GLY A 1 72 ? -10.341 -9.341 -3.010 1.00 92.81 72 GLY A C 1
ATOM 553 O O . GLY A 1 72 ? -9.871 -10.097 -2.164 1.00 92.81 72 GLY A O 1
ATOM 554 N N . GLU A 1 73 ? -9.581 -8.731 -3.921 1.00 92.75 73 GLU A N 1
ATOM 555 C CA . GLU A 1 73 ? -8.131 -8.907 -4.053 1.00 92.75 73 GLU A CA 1
ATOM 556 C C . GLU A 1 73 ? -7.367 -7.686 -3.529 1.00 92.75 73 GLU A C 1
ATOM 558 O O . GLU A 1 73 ? -7.894 -6.574 -3.453 1.00 92.75 73 GLU A O 1
ATOM 563 N N . ASP A 1 74 ? -6.089 -7.879 -3.198 1.00 92.25 74 ASP A N 1
ATOM 564 C CA . ASP A 1 74 ? -5.201 -6.766 -2.869 1.00 92.25 74 ASP A CA 1
ATOM 565 C C . ASP A 1 74 ? -4.959 -5.867 -4.094 1.00 92.25 74 ASP A C 1
ATOM 567 O O . ASP A 1 74 ? -4.784 -6.342 -5.221 1.00 92.25 74 ASP A O 1
ATOM 571 N N . LEU A 1 75 ? -4.893 -4.550 -3.867 1.00 92.56 75 LEU A N 1
ATOM 572 C CA . LEU A 1 75 ? -4.673 -3.563 -4.927 1.00 92.56 75 LEU A CA 1
ATOM 573 C C . LEU A 1 75 ? -3.375 -3.839 -5.701 1.00 92.56 75 LEU A C 1
ATOM 575 O O . LEU A 1 75 ? -3.338 -3.655 -6.918 1.00 92.56 75 LEU A O 1
ATOM 579 N N . GLY A 1 76 ? -2.323 -4.298 -5.019 1.00 91.56 76 GLY A N 1
ATOM 580 C CA . GLY A 1 76 ? -1.051 -4.645 -5.640 1.00 91.56 76 GLY A CA 1
ATOM 581 C C . GLY A 1 76 ? -1.171 -5.806 -6.626 1.00 91.56 76 GLY A C 1
ATOM 582 O O . GLY A 1 76 ? -0.570 -5.747 -7.698 1.00 91.56 76 GLY A O 1
ATOM 583 N N . LEU A 1 77 ? -1.988 -6.818 -6.315 1.00 91.81 77 LEU A N 1
ATOM 584 C CA . LEU A 1 77 ? -2.235 -7.957 -7.208 1.00 91.81 77 LEU A CA 1
ATOM 585 C C . LEU A 1 77 ? -3.001 -7.524 -8.459 1.00 91.81 77 LEU A C 1
ATOM 587 O O . LEU A 1 77 ? -2.577 -7.826 -9.574 1.00 91.81 77 LEU A O 1
ATOM 591 N N . VAL A 1 78 ? -4.063 -6.732 -8.289 1.00 94.56 78 VAL A N 1
ATOM 592 C CA . VAL A 1 78 ? -4.843 -6.206 -9.420 1.00 94.56 78 VAL A CA 1
ATOM 593 C C . VAL A 1 78 ? -3.974 -5.353 -10.341 1.00 94.56 78 VAL A C 1
ATOM 595 O O . VAL A 1 78 ? -4.054 -5.479 -11.564 1.00 94.56 78 VAL A O 1
ATOM 598 N N . VAL A 1 79 ? -3.121 -4.498 -9.773 1.00 94.19 79 VAL A N 1
ATOM 599 C CA . VAL A 1 79 ? -2.189 -3.676 -10.553 1.00 94.19 79 VAL A CA 1
ATOM 600 C C . VAL A 1 79 ? -1.149 -4.545 -11.262 1.00 94.19 79 VAL A C 1
ATOM 602 O O . VAL A 1 79 ? -0.904 -4.332 -12.448 1.00 94.19 79 VAL A O 1
ATOM 605 N N . ALA A 1 80 ? -0.571 -5.545 -10.590 1.00 93.19 80 ALA A N 1
ATOM 606 C CA . ALA A 1 80 ? 0.394 -6.457 -11.202 1.00 93.19 80 ALA A CA 1
ATOM 607 C C . ALA A 1 80 ? -0.204 -7.204 -12.405 1.00 93.19 80 ALA A C 1
ATOM 609 O O . ALA A 1 80 ? 0.435 -7.296 -13.454 1.00 93.19 80 ALA A O 1
ATOM 610 N N . ASP A 1 81 ? -1.444 -7.674 -12.285 1.00 93.56 81 ASP A N 1
ATOM 611 C CA . ASP A 1 81 ? -2.174 -8.331 -13.368 1.00 93.56 81 ASP A CA 1
ATOM 612 C C . ASP A 1 81 ? -2.420 -7.406 -14.560 1.00 93.56 81 ASP A C 1
ATOM 614 O O . ASP A 1 81 ? -2.243 -7.810 -15.712 1.00 93.56 81 ASP A O 1
ATOM 618 N N . LEU A 1 82 ? -2.829 -6.159 -14.305 1.00 94.19 82 LEU A N 1
ATOM 619 C CA . LEU A 1 82 ? -3.037 -5.168 -15.361 1.00 94.19 82 LEU A CA 1
ATOM 620 C C . LEU A 1 82 ? -1.725 -4.827 -16.076 1.00 94.19 82 LEU A C 1
ATOM 622 O O . LEU A 1 82 ? -1.705 -4.778 -17.305 1.00 94.19 82 LEU A O 1
ATOM 626 N N . LEU A 1 83 ? -0.629 -4.660 -15.331 1.00 93.88 83 LEU A N 1
ATOM 627 C CA . LEU A 1 83 ? 0.693 -4.394 -15.900 1.00 93.88 83 LEU A CA 1
ATOM 628 C C . LEU A 1 83 ? 1.199 -5.573 -16.739 1.00 93.88 83 LEU A C 1
ATOM 630 O O . LEU A 1 83 ? 1.664 -5.360 -17.853 1.00 93.88 83 LEU A O 1
ATOM 634 N N . ARG A 1 84 ? 1.058 -6.820 -16.265 1.00 95.19 84 ARG A N 1
ATOM 635 C CA . ARG A 1 84 ? 1.432 -8.014 -17.047 1.00 95.19 84 ARG A CA 1
ATOM 636 C C . ARG A 1 84 ? 0.636 -8.120 -18.346 1.00 95.19 84 ARG A C 1
ATOM 638 O O . ARG A 1 84 ? 1.216 -8.435 -19.378 1.00 95.19 84 ARG A O 1
ATOM 645 N N . LYS A 1 85 ? -0.669 -7.833 -18.307 1.00 95.12 85 LYS A N 1
ATOM 646 C CA . LYS A 1 85 ? -1.525 -7.827 -19.505 1.00 95.12 85 LYS A CA 1
ATOM 647 C C . LYS A 1 85 ? -1.138 -6.729 -20.492 1.00 95.12 85 LYS A C 1
ATOM 649 O O . LYS A 1 85 ? -1.164 -6.981 -21.687 1.00 95.12 85 LYS A O 1
ATOM 654 N N . GLY A 1 86 ? -0.766 -5.545 -20.004 1.00 93.38 86 GLY A N 1
ATOM 655 C CA . GLY A 1 86 ? -0.294 -4.445 -20.849 1.00 93.38 86 GLY A CA 1
ATOM 656 C C . GLY A 1 86 ? 1.086 -4.693 -21.465 1.00 93.38 86 GLY A C 1
ATOM 657 O O . GLY A 1 86 ? 1.319 -4.297 -22.596 1.00 93.38 86 GLY A O 1
ATOM 658 N N . LEU A 1 87 ? 1.987 -5.379 -20.753 1.00 94.81 87 LEU A N 1
ATOM 659 C CA . LEU A 1 87 ? 3.327 -5.726 -21.252 1.00 94.81 87 LEU A CA 1
ATOM 660 C C . LEU A 1 87 ? 3.343 -6.910 -22.229 1.00 94.81 87 LEU A C 1
ATOM 662 O O . LEU A 1 87 ? 4.343 -7.116 -22.905 1.00 94.81 87 LEU A O 1
ATOM 666 N N . ALA A 1 88 ? 2.275 -7.708 -22.271 1.00 90.50 88 ALA A N 1
ATOM 667 C CA . ALA A 1 88 ? 2.124 -8.823 -23.206 1.00 90.50 88 ALA A CA 1
ATOM 668 C C . ALA A 1 88 ? 1.559 -8.399 -24.578 1.00 90.50 88 ALA A C 1
ATOM 670 O O . ALA A 1 88 ? 1.240 -9.273 -25.386 1.00 90.50 88 ALA A O 1
ATOM 671 N N . GLN A 1 89 ? 1.376 -7.091 -24.802 1.00 65.00 89 GLN A N 1
ATOM 672 C CA . GLN A 1 89 ? 0.939 -6.511 -26.075 1.00 65.00 89 GLN A CA 1
ATOM 673 C C . GLN A 1 89 ? 2.082 -6.380 -27.080 1.00 65.00 89 GLN A C 1
ATOM 675 O O . GLN A 1 89 ? 3.226 -6.107 -26.651 1.00 65.00 89 GLN A O 1
#

pLDDT: mean 82.67, std 12.63, range [53.91, 96.62]

Radius of gyration: 28.96 Å; chains: 1; bounding box: 28×22×95 Å

Sequence (89 aa):
MKKTDLEKLKGLKIDSRMKQAGTPGRFGAAAASAVGRREQRERERALGLVPFAVKLDGELVAQLRQRATDRGEDLGLVVADLLRKGLAQ

Foldseek 3Di:
DDPVVVVVVVVVVVVVVVVVPPDPPPPCPVVVPPDPPVNVVVVCVVVVHDDDDDDDDPVVVVVLVVVCVVVVHDSVVSVVVVVVVVVVD